Protein AF-A0AAV4AGF6-F1 (afdb_monomer)

Solvent-accessible surface area (backbone atoms only — not comparable to full-atom values): 5810 Å² total; per-residue (Å²): 133,85,80,78,77,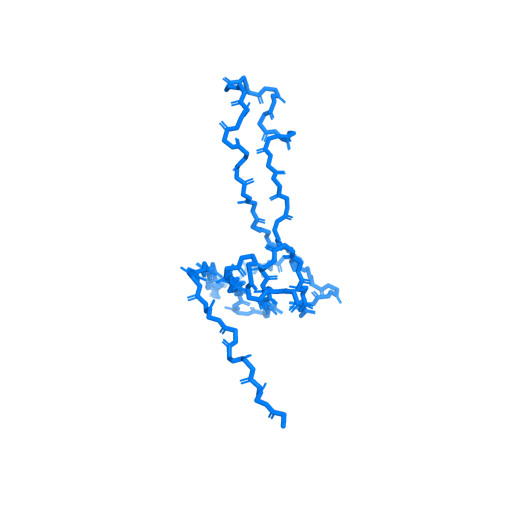65,52,73,74,45,76,50,78,49,75,48,75,50,72,87,59,85,81,74,85,77,71,76,58,65,54,74,45,68,43,75,48,90,88,52,70,91,45,86,82,44,55,70,80,28,41,46,80,73,46,66,30,32,69,90,48,27,66,36,79,51,78,55,95,29,29,38,34,44,33,44,56,54,98,52,38,36,40,41,38,36,40,29,35,40,64,84,54,64,114

Secondary structure (DSSP, 8-state):
----PPPEEEEEEEEEE----SSS-----EEEEEEE-TT----TTTTTTTEEEEEEEESSS-----EETTEEEEEEE-SSEEEEEEEEE-GGGG-

pLDDT: mean 71.21, std 10.59, range [40.59, 86.44]

Nearest PDB structures (foldseek):
  6dfs-assembly1_B  TM=5.814E-01  e=5.596E-01  Mus musculus
  2p4b-assembly2_C-2  TM=5.579E-01  e=2.952E+00  Escherichia coli K-12
  2p4b-assembly1_A  TM=3.462E-01  e=2.0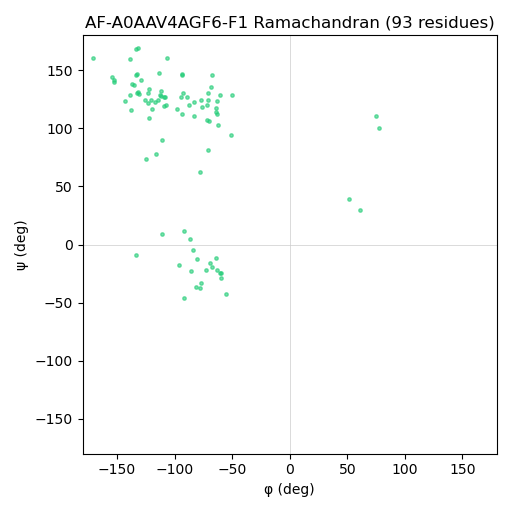67E+00  Escherichia coli K-12
  1aqc-assembly2_A  TM=2.800E-01  e=7.633E+00  Homo sapiens

Mean predicted aligned error: 10.49 Å

Organism: NCBI:txid259542

Foldseek 3Di:
DDDPDFDFPDKD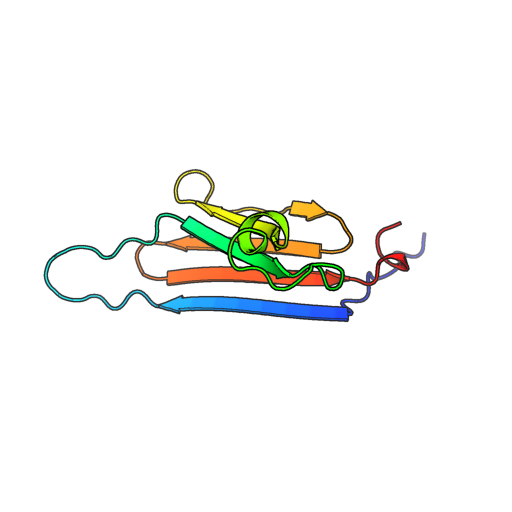KDKDFQDPDPDDQPFDFKDWDWDFAPPDDPDPVCRVVRTDTPDMAGPVRQFDFDCPQQKTWGWGGDSGMTMIMITHTPSVSVD

Sequence (95 aa):
MLVRAKMICGILLCEEKLHPMNTNSSSIFNMTIFKNQPTCSRTPEDESECRILVASINSENPNISRVTDAAKAFGVLGNRNASLRIEMFKHDDCS

Structure (mmCIF, N/CA/C/O backbone):
data_AF-A0AAV4AGF6-F1
#
_entry.id   AF-A0AAV4AGF6-F1
#
loop_
_atom_site.group_PDB
_atom_site.id
_atom_site.type_symbol
_atom_site.label_atom_id
_atom_site.label_alt_id
_atom_site.label_comp_id
_atom_site.label_asym_id
_atom_site.label_entity_id
_atom_site.label_seq_id
_atom_site.pdbx_PDB_ins_code
_atom_site.Cartn_x
_atom_site.Cartn_y
_atom_site.Cartn_z
_atom_site.occupancy
_atom_site.B_iso_or_equiv
_atom_site.auth_seq_id
_atom_site.auth_comp_id
_atom_site.auth_asym_id
_atom_site.auth_atom_id
_atom_site.pdbx_PDB_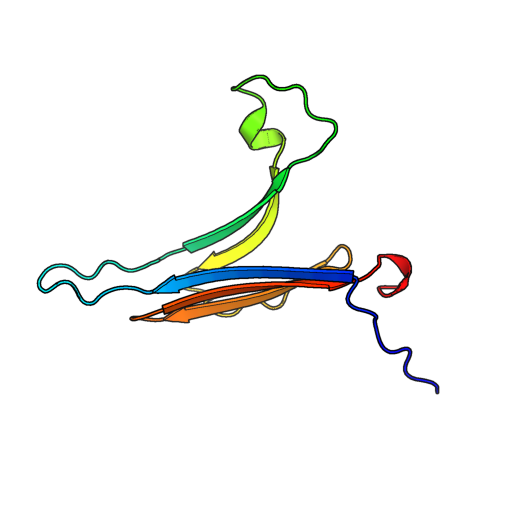model_num
ATOM 1 N N . MET A 1 1 ? -12.925 -9.858 -28.949 1.00 40.59 1 MET A N 1
ATOM 2 C CA . MET A 1 1 ? -11.996 -9.077 -28.104 1.00 40.59 1 MET A CA 1
ATOM 3 C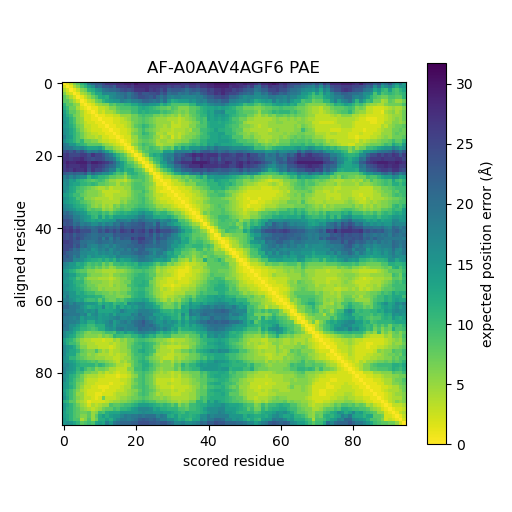 C . MET A 1 1 ? -11.389 -10.023 -27.081 1.00 40.59 1 MET A C 1
ATOM 5 O O . MET A 1 1 ? -12.128 -10.519 -26.242 1.00 40.59 1 MET A O 1
ATOM 9 N N . LEU A 1 2 ? -10.096 -10.352 -27.187 1.00 47.00 2 LEU A N 1
ATOM 10 C CA . LEU A 1 2 ? -9.405 -11.086 -26.122 1.00 47.00 2 LEU A CA 1
ATOM 11 C C . LEU A 1 2 ? -9.117 -10.108 -24.982 1.00 47.00 2 LEU A C 1
ATOM 13 O O . LEU A 1 2 ? -8.394 -9.134 -25.175 1.00 47.00 2 LEU A O 1
ATOM 17 N N . VAL A 1 3 ? -9.672 -10.369 -23.802 1.00 53.62 3 VAL A N 1
ATOM 18 C CA . VAL A 1 3 ? -9.249 -9.697 -22.572 1.00 53.62 3 VAL A CA 1
ATOM 19 C C . VAL A 1 3 ? -7.853 -10.229 -22.250 1.00 53.62 3 VAL A C 1
ATOM 21 O O . VAL A 1 3 ? -7.713 -11.389 -21.866 1.00 53.62 3 VAL A O 1
ATOM 24 N N . ARG A 1 4 ? -6.801 -9.425 -22.458 1.00 59.00 4 ARG A N 1
ATOM 25 C CA . ARG A 1 4 ? -5.466 -9.762 -21.944 1.00 59.00 4 ARG A CA 1
ATOM 26 C C . ARG A 1 4 ? -5.561 -9.781 -20.421 1.00 59.00 4 ARG A C 1
ATOM 28 O O . ARG A 1 4 ? -5.804 -8.749 -19.799 1.00 59.00 4 ARG A O 1
ATOM 35 N N . ALA A 1 5 ? -5.420 -10.962 -19.828 1.00 64.12 5 ALA A N 1
ATOM 36 C CA . ALA A 1 5 ? -5.302 -11.082 -18.385 1.00 64.12 5 ALA A CA 1
ATOM 37 C C . ALA A 1 5 ? -4.006 -10.380 -17.960 1.00 64.12 5 ALA A C 1
ATOM 39 O O . ALA A 1 5 ? -2.925 -10.777 -18.390 1.00 64.12 5 ALA A O 1
ATOM 40 N N . LYS A 1 6 ? -4.119 -9.322 -17.152 1.00 70.25 6 LYS A N 1
ATOM 41 C CA . LYS A 1 6 ? -2.951 -8.644 -16.582 1.00 70.25 6 LYS A CA 1
ATOM 42 C C . LYS A 1 6 ? -2.211 -9.628 -15.678 1.00 70.25 6 LYS A C 1
ATOM 44 O O . LYS A 1 6 ? -2.822 -10.179 -14.760 1.00 70.25 6 LYS A O 1
ATOM 49 N N . MET A 1 7 ? -0.927 -9.867 -15.930 1.00 76.81 7 MET A N 1
ATOM 50 C CA . MET A 1 7 ? -0.139 -10.808 -15.139 1.00 76.81 7 MET A CA 1
ATOM 51 C C . MET A 1 7 ? 0.467 -10.085 -13.929 1.00 76.81 7 MET A C 1
ATOM 53 O O . MET A 1 7 ? 1.232 -9.130 -14.054 1.00 76.81 7 MET A O 1
ATOM 57 N N . ILE A 1 8 ? 0.116 -10.544 -12.727 1.00 80.62 8 ILE A N 1
ATOM 58 C CA . ILE A 1 8 ? 0.714 -10.052 -11.481 1.00 80.62 8 ILE A CA 1
ATOM 59 C C . ILE A 1 8 ? 2.156 -10.571 -11.415 1.00 80.62 8 ILE A C 1
ATOM 61 O O . ILE A 1 8 ? 2.392 -11.775 -11.505 1.00 80.62 8 ILE A O 1
ATOM 65 N N . CYS A 1 9 ? 3.122 -9.665 -11.273 1.00 83.00 9 CYS A N 1
ATOM 66 C CA . CYS A 1 9 ? 4.542 -9.983 -11.128 1.00 83.00 9 CYS A CA 1
ATOM 67 C C . CYS A 1 9 ? 4.998 -10.023 -9.662 1.00 83.00 9 CYS A C 1
ATOM 69 O O . CYS A 1 9 ? 6.038 -10.608 -9.369 1.00 83.00 9 CYS A O 1
ATOM 71 N N . GLY A 1 10 ? 4.224 -9.449 -8.736 1.00 83.00 10 GLY A N 1
ATOM 72 C CA . GLY A 1 10 ? 4.502 -9.544 -7.307 1.00 83.00 10 GLY A CA 1
ATOM 73 C C . GLY A 1 10 ? 3.375 -9.003 -6.438 1.00 83.00 10 GLY A C 1
ATOM 74 O O . GLY A 1 10 ? 2.523 -8.245 -6.895 1.00 83.00 10 GLY A O 1
ATOM 75 N N . ILE A 1 11 ? 3.372 -9.405 -5.169 1.00 83.81 11 ILE A N 1
ATOM 76 C CA . ILE A 1 11 ? 2.405 -8.944 -4.170 1.00 83.81 11 ILE A CA 1
ATOM 77 C C . ILE A 1 11 ? 3.178 -8.506 -2.930 1.00 83.81 11 ILE A C 1
ATOM 79 O O . ILE A 1 11 ? 4.013 -9.253 -2.423 1.00 83.81 11 ILE A O 1
ATOM 83 N N . LEU A 1 12 ? 2.885 -7.302 -2.446 1.00 83.25 12 LEU A N 1
ATOM 84 C CA . LEU A 1 12 ? 3.349 -6.802 -1.156 1.00 83.25 12 LEU A CA 1
ATOM 85 C C . LEU A 1 12 ? 2.144 -6.675 -0.231 1.00 83.25 12 LEU A C 1
ATOM 87 O O . LEU A 1 12 ? 1.142 -6.062 -0.597 1.00 83.25 12 LEU A O 1
ATOM 91 N N . LEU A 1 13 ? 2.241 -7.266 0.955 1.00 85.12 13 LEU A N 1
ATOM 92 C CA . LEU A 1 13 ? 1.185 -7.243 1.957 1.00 85.12 13 LEU A CA 1
ATOM 93 C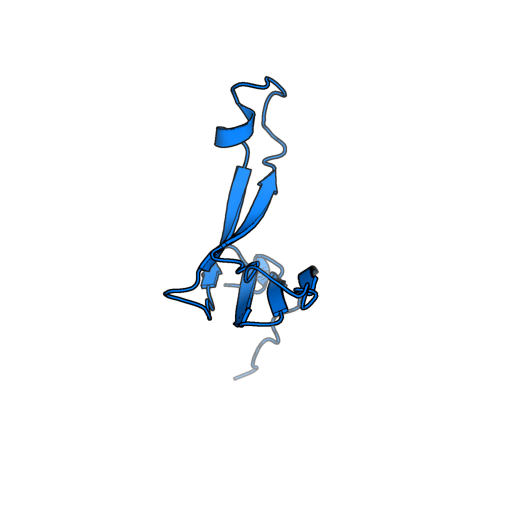 C . LEU A 1 13 ? 1.753 -6.705 3.266 1.00 85.12 13 LEU A C 1
ATOM 95 O O . LEU A 1 13 ? 2.731 -7.237 3.787 1.00 85.12 13 LEU A O 1
ATOM 99 N N . CYS A 1 14 ? 1.126 -5.654 3.781 1.00 83.69 14 CYS A N 1
ATOM 100 C CA . CYS A 1 14 ? 1.359 -5.136 5.117 1.00 83.69 14 CYS A CA 1
ATOM 101 C C . CYS A 1 14 ? 0.056 -5.268 5.905 1.00 83.69 14 CYS A C 1
ATOM 103 O O . CYS A 1 14 ? -0.985 -4.770 5.476 1.00 83.69 14 CYS A O 1
ATOM 105 N N . GLU A 1 15 ? 0.107 -5.968 7.032 1.00 85.31 15 GLU A N 1
ATOM 106 C CA . GLU A 1 15 ? -1.032 -6.159 7.924 1.00 85.31 15 GLU A CA 1
ATOM 107 C C . GLU A 1 15 ? -0.595 -5.887 9.354 1.00 85.31 15 GLU A C 1
ATOM 109 O O . GLU A 1 15 ? 0.396 -6.446 9.817 1.00 85.31 15 GLU A O 1
ATOM 114 N N . GLU A 1 16 ? -1.371 -5.069 10.053 1.00 83.94 16 GLU A N 1
ATOM 115 C CA . GLU A 1 16 ? -1.180 -4.778 11.465 1.00 83.94 16 GLU A CA 1
ATOM 116 C C . GLU A 1 16 ? -2.464 -5.128 12.219 1.00 83.94 16 GLU A C 1
ATOM 118 O O . GLU A 1 16 ? -3.559 -4.627 11.925 1.00 83.94 16 GLU A O 1
ATOM 123 N N . LYS A 1 17 ? -2.338 -6.029 13.197 1.00 81.94 17 LYS A N 1
ATOM 124 C CA . LYS A 1 17 ? -3.448 -6.431 14.065 1.00 81.94 17 LYS A CA 1
ATOM 125 C C . LYS A 1 17 ? -3.431 -5.575 15.318 1.00 81.94 17 LYS A C 1
ATOM 127 O O . LYS A 1 17 ? -2.566 -5.728 16.180 1.00 81.94 17 LYS A O 1
ATOM 132 N N . LEU A 1 18 ? -4.445 -4.728 15.447 1.00 76.31 18 LEU A N 1
ATOM 133 C CA . LEU A 1 18 ? -4.647 -3.938 16.649 1.00 76.31 18 LEU A CA 1
ATOM 134 C C . LEU A 1 18 ? -5.111 -4.872 17.766 1.00 76.31 18 LEU A C 1
ATOM 136 O O . LEU A 1 18 ? -6.236 -5.378 17.756 1.00 76.31 18 LEU A O 1
ATOM 140 N N . HIS A 1 19 ? -4.221 -5.135 18.720 1.00 69.25 19 HIS A N 1
ATOM 141 C CA . HIS A 1 19 ? -4.584 -5.881 19.915 1.00 69.25 19 HIS A CA 1
ATOM 142 C C . HIS A 1 19 ? -5.471 -4.985 20.784 1.00 69.25 19 HIS A C 1
ATOM 144 O O . HIS A 1 19 ? -5.095 -3.839 21.042 1.00 69.25 19 HIS A O 1
ATOM 150 N N . PRO A 1 20 ? -6.632 -5.474 21.255 1.00 56.28 20 PRO A N 1
ATOM 151 C CA . PRO A 1 20 ? -7.451 -4.737 22.200 1.00 56.28 20 PRO A CA 1
ATOM 152 C C . PRO A 1 20 ? -6.737 -4.734 23.555 1.00 56.28 20 PRO A C 1
ATOM 154 O O . PRO A 1 20 ? -7.012 -5.559 24.422 1.00 56.28 20 PRO A O 1
ATOM 157 N N . MET A 1 21 ? -5.769 -3.837 23.735 1.00 56.59 21 MET A N 1
ATOM 158 C CA . MET A 1 21 ? -5.258 -3.532 25.062 1.00 56.59 21 MET A CA 1
ATOM 159 C C . MET A 1 21 ? -6.343 -2.738 25.787 1.00 56.59 21 MET A C 1
ATOM 161 O O . MET A 1 21 ? -6.795 -1.693 25.316 1.00 56.59 21 MET A O 1
ATOM 165 N N . ASN A 1 22 ? -6.812 -3.279 26.912 1.00 58.38 22 ASN A N 1
ATOM 166 C CA . ASN A 1 22 ? -7.651 -2.541 27.844 1.00 58.38 22 ASN A CA 1
ATOM 167 C C . ASN A 1 22 ? -6.964 -1.204 28.152 1.00 58.38 22 ASN A C 1
ATOM 169 O O . ASN A 1 22 ? -5.802 -1.190 28.543 1.00 58.38 22 ASN A O 1
ATOM 173 N N . THR A 1 23 ? -7.721 -0.118 28.003 1.00 51.59 23 THR A N 1
ATOM 174 C CA . THR A 1 23 ? -7.350 1.292 28.213 1.00 51.59 23 THR A CA 1
ATOM 175 C C . THR A 1 23 ? -6.467 1.919 27.117 1.00 51.59 23 THR A C 1
ATOM 177 O O . THR A 1 23 ? -5.287 1.629 26.984 1.00 51.59 23 THR A O 1
ATOM 180 N N . ASN A 1 24 ? -7.089 2.843 26.373 1.00 50.34 24 ASN A N 1
ATOM 181 C CA . ASN A 1 24 ? -6.590 3.683 25.274 1.00 50.34 24 ASN A CA 1
ATOM 182 C C . ASN A 1 24 ? -6.444 2.992 23.907 1.00 50.34 24 ASN A C 1
ATOM 184 O O . ASN A 1 24 ? -5.475 2.311 23.599 1.00 50.34 24 ASN A O 1
ATOM 188 N N . SER A 1 25 ? -7.451 3.240 23.066 1.00 57.97 25 SER A N 1
ATOM 189 C CA . SER A 1 25 ? -7.586 2.836 21.666 1.00 57.97 25 SER A CA 1
ATOM 190 C C . SER A 1 25 ? -6.361 3.202 20.821 1.00 57.97 25 SER A C 1
ATOM 192 O O . SER A 1 25 ? -6.290 4.305 20.267 1.00 57.97 25 SER A O 1
ATOM 194 N N . SER A 1 26 ? -5.414 2.276 20.668 1.00 62.25 26 SER A N 1
ATOM 195 C CA . SER A 1 26 ? -4.416 2.358 19.605 1.00 62.25 26 SER A CA 1
ATOM 196 C C . SER A 1 26 ? -5.157 2.284 18.271 1.00 62.25 26 SER A C 1
ATOM 198 O O . SER A 1 26 ? -5.672 1.248 17.862 1.00 62.25 26 SER A O 1
ATOM 200 N N . SER A 1 27 ? -5.300 3.439 17.633 1.00 70.44 27 SER A N 1
ATOM 201 C CA . SER A 1 27 ? -5.963 3.595 16.345 1.00 70.44 27 SER A CA 1
ATOM 202 C C . SER A 1 27 ? -4.892 3.890 15.310 1.00 70.44 27 SER A C 1
ATOM 204 O O . SER A 1 27 ? -4.056 4.775 15.488 1.00 70.44 27 SER A O 1
ATOM 206 N N . ILE A 1 28 ? -4.882 3.107 14.234 1.00 74.75 28 ILE A N 1
ATOM 207 C CA . ILE A 1 28 ? -4.026 3.388 13.084 1.00 74.75 28 ILE A CA 1
ATOM 208 C C . ILE A 1 28 ? -4.763 4.407 12.230 1.00 74.75 28 ILE A C 1
ATOM 210 O O . ILE A 1 28 ? -5.784 4.099 11.620 1.00 74.75 28 ILE A O 1
ATOM 214 N N . PHE A 1 29 ? -4.237 5.626 12.202 1.00 77.69 29 PHE A N 1
ATOM 215 C CA . PHE A 1 29 ? -4.787 6.715 11.397 1.00 77.69 29 PHE A CA 1
ATOM 216 C C . PHE A 1 29 ? -4.253 6.715 9.965 1.00 77.69 29 PHE A C 1
ATOM 218 O O . PHE A 1 29 ? -4.895 7.272 9.078 1.00 77.69 29 PHE A O 1
ATOM 225 N N . ASN A 1 30 ? -3.081 6.111 9.737 1.00 80.81 30 ASN A N 1
ATOM 226 C CA . ASN A 1 30 ? -2.426 6.070 8.436 1.00 80.81 30 ASN A CA 1
ATOM 227 C C . ASN A 1 30 ? -1.540 4.822 8.303 1.00 80.81 30 ASN A C 1
ATOM 229 O O . ASN A 1 30 ? -0.828 4.461 9.239 1.00 80.81 30 ASN A O 1
ATOM 233 N N . MET A 1 31 ? -1.548 4.204 7.125 1.00 82.62 31 MET A N 1
ATOM 234 C CA . MET A 1 31 ? -0.598 3.172 6.719 1.00 82.62 31 MET A CA 1
ATOM 235 C C . MET A 1 31 ? -0.061 3.514 5.333 1.00 82.62 31 MET A C 1
ATOM 237 O O . MET A 1 31 ? -0.826 3.825 4.423 1.00 82.62 31 MET A O 1
ATOM 241 N N . THR A 1 32 ? 1.262 3.471 5.177 1.00 80.12 32 THR A N 1
ATOM 242 C CA . THR A 1 32 ? 1.933 3.894 3.947 1.00 80.12 32 THR A CA 1
ATOM 243 C C . THR A 1 32 ? 3.010 2.897 3.538 1.00 80.12 32 THR A C 1
ATOM 245 O O . THR A 1 32 ? 3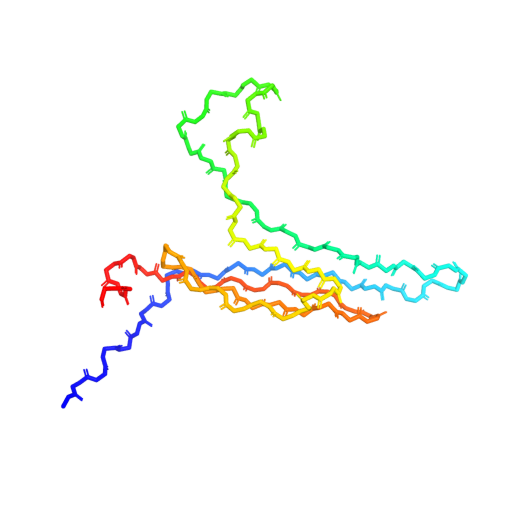.774 2.433 4.380 1.00 80.12 32 THR A O 1
ATOM 248 N N . ILE A 1 33 ? 3.094 2.589 2.243 1.00 78.94 33 ILE A N 1
ATOM 249 C CA . ILE A 1 33 ? 4.172 1.797 1.650 1.00 78.94 33 ILE A CA 1
ATOM 250 C C . ILE A 1 33 ? 4.989 2.686 0.723 1.00 78.94 33 ILE A C 1
ATOM 252 O O . ILE A 1 33 ? 4.458 3.332 -0.187 1.00 78.94 33 ILE A O 1
ATOM 256 N N . PHE A 1 34 ? 6.298 2.654 0.939 1.00 78.12 34 PHE A N 1
ATOM 257 C CA . PHE A 1 34 ? 7.285 3.328 0.116 1.00 78.12 34 PHE A CA 1
ATOM 258 C C . PHE A 1 34 ? 8.156 2.308 -0.612 1.00 78.12 34 PHE A C 1
ATOM 260 O O . PHE A 1 34 ? 8.456 1.236 -0.085 1.00 78.12 34 PHE A O 1
ATOM 267 N N . LYS A 1 35 ? 8.598 2.665 -1.815 1.00 76.19 35 LYS A N 1
ATOM 268 C CA . LYS A 1 35 ? 9.627 1.946 -2.561 1.00 76.19 35 LYS A CA 1
ATOM 269 C C . LYS A 1 35 ? 10.888 2.794 -2.583 1.00 76.19 35 LYS A C 1
ATOM 271 O O . LYS A 1 35 ? 10.847 3.945 -3.010 1.00 76.19 35 LYS A O 1
ATOM 276 N N . ASN A 1 36 ? 12.006 2.209 -2.170 1.00 74.38 36 ASN A N 1
ATOM 277 C CA . ASN A 1 36 ? 13.303 2.872 -2.265 1.00 74.38 36 ASN A CA 1
ATOM 278 C C . ASN A 1 36 ? 13.708 3.018 -3.736 1.00 74.38 36 ASN A C 1
ATOM 280 O O . ASN A 1 36 ? 13.594 2.064 -4.515 1.00 74.38 36 ASN A O 1
ATOM 284 N N . GLN A 1 37 ? 14.203 4.194 -4.111 1.00 70.88 37 GLN A N 1
ATOM 285 C CA . GLN A 1 37 ? 14.831 4.398 -5.407 1.00 70.88 37 GLN A CA 1
ATOM 286 C C . GLN A 1 37 ? 16.250 3.812 -5.384 1.00 70.88 37 GLN A C 1
ATOM 288 O O . GLN A 1 37 ? 17.055 4.181 -4.529 1.00 70.88 37 GLN A O 1
ATOM 293 N N . PRO A 1 38 ? 16.591 2.894 -6.306 1.00 64.12 38 PRO A N 1
ATOM 294 C CA . PRO A 1 38 ? 17.905 2.253 -6.319 1.00 64.12 38 PRO A CA 1
ATOM 295 C C . PRO A 1 38 ? 19.052 3.214 -6.669 1.00 64.12 38 PRO A C 1
ATOM 297 O O . PRO A 1 38 ? 20.201 2.913 -6.370 1.00 64.12 38 PRO A O 1
ATOM 300 N N . THR A 1 39 ? 18.758 4.359 -7.288 1.00 64.94 39 THR A N 1
ATOM 301 C CA . THR A 1 39 ? 19.739 5.361 -7.740 1.00 64.94 39 THR A CA 1
ATOM 302 C C . THR A 1 39 ? 20.135 6.376 -6.671 1.00 64.94 39 THR A C 1
ATOM 304 O O . THR A 1 39 ? 20.874 7.310 -6.963 1.00 64.94 39 THR A O 1
ATOM 307 N N . CYS A 1 40 ? 19.646 6.216 -5.447 1.00 63.47 40 CYS A N 1
ATOM 308 C CA . CYS A 1 40 ? 19.863 7.185 -4.393 1.00 63.47 40 CYS A CA 1
ATOM 309 C C . CYS A 1 40 ? 21.134 6.934 -3.581 1.00 63.47 40 CYS A C 1
ATOM 311 O O . CYS A 1 40 ? 21.346 5.849 -3.032 1.00 63.47 40 CYS A O 1
ATOM 313 N N . SER A 1 41 ? 21.958 7.974 -3.483 1.00 58.66 41 SER A N 1
ATOM 314 C CA . SER A 1 41 ? 23.119 8.047 -2.600 1.00 58.66 41 SER A CA 1
ATOM 315 C C . SER A 1 41 ? 22.662 7.903 -1.147 1.00 58.66 41 SER A C 1
ATOM 317 O O . SER A 1 41 ? 21.739 8.577 -0.709 1.00 58.66 41 SER A O 1
ATOM 319 N N . ARG A 1 42 ? 23.283 6.998 -0.384 1.00 60.59 42 ARG A N 1
ATOM 320 C CA . ARG A 1 42 ? 22.908 6.701 1.010 1.00 60.59 42 ARG A CA 1
ATOM 321 C C . ARG A 1 42 ? 23.423 7.767 1.982 1.00 60.59 42 ARG A C 1
ATOM 323 O O . ARG A 1 42 ? 24.246 7.449 2.841 1.00 60.59 42 ARG A O 1
ATOM 330 N N . THR A 1 43 ? 22.989 9.015 1.849 1.00 63.81 43 THR A N 1
ATOM 331 C CA . THR A 1 43 ? 23.113 9.966 2.959 1.00 63.81 43 THR A CA 1
ATOM 332 C C . THR A 1 43 ? 21.810 9.963 3.774 1.00 63.81 43 THR A C 1
ATOM 334 O O . THR A 1 43 ? 20.739 9.741 3.207 1.00 63.81 43 THR A O 1
ATOM 337 N N . PRO A 1 44 ? 21.862 10.156 5.105 1.00 60.19 44 PRO A N 1
ATOM 338 C CA . PRO A 1 44 ? 20.661 10.203 5.946 1.00 60.19 44 PRO A CA 1
ATOM 339 C C . PRO A 1 44 ? 19.688 11.332 5.577 1.00 60.19 44 PRO A C 1
ATOM 341 O O . PRO A 1 44 ? 18.499 11.236 5.868 1.00 60.19 44 PRO A O 1
ATOM 344 N N . GLU A 1 45 ? 20.196 12.397 4.955 1.00 61.03 45 GLU A N 1
ATOM 345 C CA . GLU A 1 45 ? 19.430 13.574 4.531 1.00 61.03 45 GLU A CA 1
ATOM 346 C C . GLU A 1 45 ? 18.625 13.287 3.252 1.00 61.03 45 GLU A C 1
ATOM 348 O O . GLU A 1 45 ? 17.483 13.728 3.140 1.00 61.03 45 GLU A O 1
ATOM 353 N N . ASP A 1 46 ? 19.154 12.443 2.358 1.00 59.75 46 ASP A N 1
ATOM 354 C CA . ASP A 1 46 ? 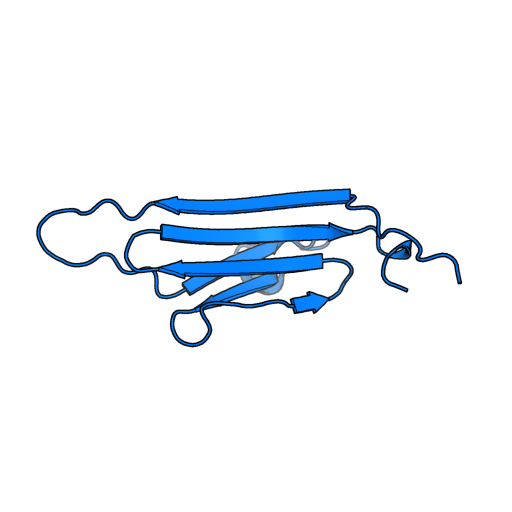18.504 12.054 1.100 1.00 59.75 46 ASP A CA 1
ATOM 355 C C . ASP A 1 46 ? 17.431 10.957 1.283 1.00 59.75 46 ASP A C 1
ATOM 357 O O . ASP A 1 46 ? 16.642 10.685 0.379 1.00 59.75 46 ASP A O 1
ATOM 361 N N . GLU A 1 47 ? 17.355 10.288 2.443 1.00 58.81 47 GLU A N 1
ATOM 362 C CA . GLU A 1 47 ? 16.474 9.121 2.626 1.00 58.81 47 GLU A CA 1
ATOM 363 C C . GLU A 1 47 ? 14.981 9.406 2.396 1.00 58.81 47 GLU A C 1
ATOM 365 O O . GLU A 1 47 ? 14.237 8.495 2.015 1.00 58.81 47 GLU A O 1
ATOM 370 N N . SER A 1 48 ? 14.528 10.636 2.647 1.00 61.91 48 SER A N 1
ATOM 371 C CA . SER A 1 48 ? 13.141 11.059 2.432 1.00 61.91 48 SER A CA 1
ATOM 372 C C . SER A 1 48 ? 12.846 11.338 0.953 1.00 61.91 48 SER A C 1
ATOM 374 O O . SER A 1 48 ? 11.778 10.957 0.471 1.00 61.91 48 SER A O 1
ATOM 376 N N . GLU A 1 49 ? 13.802 11.908 0.215 1.00 64.06 49 GLU A N 1
ATOM 377 C CA . GLU A 1 49 ? 13.713 12.150 -1.234 1.00 64.06 49 GLU A CA 1
ATOM 378 C C . GLU A 1 49 ? 13.845 10.853 -2.049 1.00 64.06 49 GLU A C 1
ATOM 380 O O . GLU A 1 49 ? 13.347 10.733 -3.169 1.00 64.06 49 GLU A O 1
ATOM 385 N N . CYS A 1 50 ? 14.440 9.827 -1.445 1.00 70.50 50 CYS A N 1
ATOM 386 C CA . CYS A 1 50 ? 14.749 8.550 -2.075 1.00 70.50 50 CYS A CA 1
ATOM 387 C C . CYS A 1 50 ? 13.668 7.478 -1.937 1.00 70.50 50 CYS A C 1
ATOM 389 O O . CYS A 1 50 ? 13.893 6.301 -2.246 1.00 70.50 50 CYS A O 1
ATOM 391 N N . ARG A 1 51 ? 12.477 7.870 -1.487 1.00 73.00 51 ARG A N 1
ATOM 392 C CA . ARG A 1 51 ? 11.335 6.983 -1.272 1.00 73.00 51 ARG A CA 1
ATOM 393 C C . ARG A 1 51 ? 10.170 7.427 -2.145 1.00 73.00 51 ARG A C 1
ATOM 395 O O . ARG A 1 51 ? 9.595 8.491 -1.958 1.00 73.00 51 ARG A O 1
ATOM 402 N N . ILE A 1 52 ? 9.771 6.570 -3.078 1.00 75.50 52 ILE A N 1
ATOM 403 C CA . ILE A 1 52 ? 8.547 6.773 -3.855 1.00 75.50 52 ILE A CA 1
ATOM 404 C C . ILE A 1 52 ? 7.376 6.261 -3.025 1.00 75.50 52 ILE A C 1
ATOM 406 O O . ILE A 1 52 ? 7.344 5.087 -2.650 1.00 75.50 52 ILE A O 1
ATOM 410 N N . LEU A 1 53 ? 6.399 7.127 -2.768 1.00 76.00 53 LEU A N 1
ATOM 411 C CA . LEU A 1 53 ? 5.118 6.729 -2.197 1.00 76.00 53 LEU A CA 1
ATOM 412 C C . LEU A 1 53 ? 4.379 5.804 -3.175 1.00 76.00 53 LEU A C 1
ATOM 414 O O . LEU A 1 53 ? 3.970 6.239 -4.248 1.00 76.00 53 LEU A O 1
ATOM 418 N N . VAL A 1 54 ? 4.183 4.540 -2.793 1.00 75.88 54 VAL A N 1
ATOM 419 C CA . VAL A 1 54 ? 3.477 3.549 -3.624 1.00 75.88 54 VAL A CA 1
ATOM 420 C C . VAL A 1 54 ? 1.989 3.530 -3.291 1.00 75.88 54 VAL A C 1
ATOM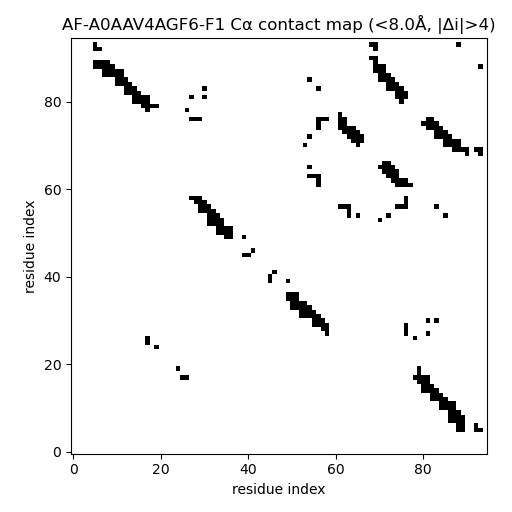 422 O O . VAL A 1 54 ? 1.144 3.546 -4.182 1.00 75.88 54 VAL A O 1
ATOM 425 N N . ALA A 1 55 ? 1.660 3.517 -2.000 1.00 77.12 55 ALA A N 1
ATOM 426 C CA . ALA A 1 55 ? 0.286 3.566 -1.523 1.00 77.12 55 ALA A CA 1
ATOM 427 C C . ALA A 1 55 ? 0.233 4.153 -0.113 1.00 77.12 55 ALA A C 1
ATOM 429 O O . ALA A 1 55 ? 1.108 3.879 0.702 1.00 77.12 55 ALA A O 1
ATOM 430 N N . SER A 1 56 ? -0.814 4.917 0.177 1.00 78.44 56 SER A N 1
ATOM 431 C CA . SER A 1 56 ? -1.175 5.356 1.524 1.00 78.44 56 SER A CA 1
ATOM 432 C C . SER A 1 56 ? -2.668 5.117 1.700 1.00 78.44 56 SER A C 1
ATOM 434 O O . SER A 1 56 ? -3.404 5.220 0.724 1.00 78.44 56 SER A O 1
ATOM 436 N N . ILE A 1 57 ? -3.092 4.765 2.908 1.00 80.31 57 ILE A N 1
ATOM 437 C CA . ILE A 1 57 ? -4.488 4.750 3.350 1.00 80.31 57 ILE A CA 1
ATOM 438 C C . ILE A 1 57 ? -4.576 5.507 4.659 1.00 80.31 57 ILE A C 1
ATOM 440 O O . ILE A 1 57 ? -3.685 5.387 5.497 1.00 80.31 57 ILE A O 1
ATOM 444 N N . ASN A 1 58 ? -5.646 6.272 4.842 1.00 81.88 58 ASN A N 1
ATOM 445 C CA . ASN A 1 58 ? -5.893 6.999 6.079 1.00 81.88 58 ASN A CA 1
ATOM 446 C C . ASN A 1 58 ? -7.344 6.819 6.535 1.00 81.88 58 ASN A C 1
ATOM 448 O O . ASN A 1 58 ? -8.167 6.266 5.809 1.00 81.88 58 ASN A O 1
ATOM 452 N N . SER A 1 59 ? -7.654 7.226 7.763 1.00 75.25 59 SER A N 1
ATOM 453 C CA . SER A 1 59 ? -8.986 7.023 8.347 1.00 75.25 59 SER A CA 1
ATOM 454 C C . SER A 1 59 ? -10.111 7.759 7.607 1.00 75.25 59 SER A C 1
ATOM 456 O O . SER A 1 59 ? -11.268 7.369 7.729 1.00 75.25 59 SER A O 1
ATOM 458 N N . GLU A 1 60 ? -9.791 8.807 6.844 1.00 75.06 60 GLU A N 1
ATOM 459 C CA . GLU A 1 60 ? -10.758 9.575 6.045 1.00 75.06 60 GLU A CA 1
ATOM 460 C C . GLU A 1 60 ? -11.075 8.880 4.715 1.00 75.06 60 GLU A C 1
ATOM 462 O O . GLU A 1 60 ? -12.216 8.879 4.260 1.00 75.06 60 GLU A O 1
ATOM 467 N N . ASN A 1 61 ? -10.069 8.240 4.118 1.00 69.81 61 ASN A N 1
ATOM 468 C CA . ASN A 1 61 ? -10.156 7.458 2.892 1.00 69.81 61 ASN A CA 1
ATOM 469 C C . ASN A 1 61 ? -9.623 6.043 3.163 1.00 69.81 61 ASN A C 1
ATOM 471 O O . ASN A 1 61 ? -8.519 5.692 2.727 1.00 69.81 61 ASN A O 1
ATOM 475 N N . PRO A 1 62 ? -10.397 5.214 3.891 1.00 65.62 62 PRO A N 1
ATOM 476 C CA . PRO A 1 62 ? -9.938 3.910 4.365 1.00 65.62 62 PRO A CA 1
ATOM 477 C C . PRO A 1 62 ? -9.746 2.903 3.232 1.00 65.62 62 PRO A C 1
ATOM 479 O O . PRO A 1 62 ? -9.083 1.894 3.441 1.00 65.62 62 PRO A O 1
ATOM 482 N N . ASN A 1 63 ? -10.302 3.188 2.049 1.00 61.12 63 ASN A N 1
ATOM 483 C CA . ASN A 1 63 ? -10.229 2.352 0.861 1.00 61.12 63 ASN A CA 1
ATOM 484 C C . ASN A 1 63 ? -9.594 3.142 -0.287 1.00 61.12 63 ASN A C 1
ATOM 486 O O . ASN A 1 63 ? -10.227 4.029 -0.859 1.00 61.12 63 ASN A O 1
ATOM 490 N N . ILE A 1 64 ? -8.361 2.800 -0.661 1.00 63.41 64 ILE A N 1
ATOM 491 C CA . ILE A 1 64 ? -7.699 3.363 -1.844 1.00 63.41 64 ILE A CA 1
ATOM 492 C C . ILE A 1 64 ? -7.478 2.256 -2.865 1.00 63.41 64 ILE A C 1
ATOM 494 O O . ILE A 1 64 ? -6.858 1.242 -2.564 1.00 63.41 64 ILE A O 1
ATOM 498 N N . SER A 1 65 ? -7.989 2.484 -4.079 1.00 56.81 65 SER A N 1
ATOM 499 C CA . SER A 1 65 ? -7.717 1.686 -5.275 1.00 56.81 65 SER A CA 1
ATOM 500 C C . SER A 1 65 ? -6.998 2.558 -6.297 1.00 56.81 65 SER A C 1
ATOM 502 O O . SER A 1 65 ? -7.612 3.059 -7.238 1.00 56.81 65 SER A O 1
ATOM 504 N N . ARG A 1 66 ? -5.694 2.776 -6.109 1.00 57.41 66 ARG A N 1
ATOM 505 C CA . ARG A 1 66 ? -4.864 3.475 -7.100 1.00 57.41 66 ARG A CA 1
ATOM 506 C C . ARG A 1 66 ? -4.186 2.444 -7.997 1.00 57.41 66 ARG A C 1
ATOM 508 O O . ARG A 1 66 ? -3.554 1.528 -7.480 1.00 57.41 66 ARG A O 1
ATOM 515 N N . VAL A 1 67 ? -4.349 2.596 -9.314 1.00 55.81 67 VAL A N 1
ATOM 516 C CA . VAL A 1 67 ? -3.647 1.817 -10.345 1.00 55.81 67 VAL A CA 1
ATOM 517 C C . VAL A 1 67 ? -2.676 2.758 -11.055 1.00 55.81 67 VAL A C 1
ATOM 519 O O . VAL A 1 67 ? -3.069 3.443 -11.993 1.00 55.81 67 VAL A O 1
ATOM 522 N N . THR A 1 68 ? -1.440 2.869 -10.578 1.00 59.75 68 THR A N 1
ATOM 523 C CA . THR A 1 68 ? -0.394 3.694 -11.214 1.00 59.75 68 THR A CA 1
ATOM 524 C C . THR A 1 68 ? 0.894 2.894 -11.322 1.00 59.75 68 THR A C 1
ATOM 526 O O . THR A 1 68 ? 1.151 2.050 -10.470 1.00 59.75 68 THR A O 1
ATOM 529 N N . ASP A 1 69 ? 1.678 3.119 -12.379 1.00 65.25 69 ASP A N 1
ATOM 530 C CA . ASP A 1 69 ? 2.988 2.481 -12.606 1.00 65.25 69 ASP A CA 1
ATOM 531 C C . ASP A 1 69 ? 2.981 0.952 -12.506 1.00 65.25 69 ASP A C 1
ATOM 533 O O . ASP A 1 69 ? 3.899 0.334 -11.969 1.00 65.25 69 ASP A O 1
ATOM 537 N N . ALA A 1 70 ? 1.916 0.338 -13.023 1.00 71.44 70 ALA A N 1
ATOM 538 C CA . ALA A 1 70 ? 1.689 -1.095 -12.923 1.00 71.44 70 ALA A CA 1
ATOM 539 C C . ALA A 1 70 ? 1.567 -1.617 -11.485 1.00 71.44 70 ALA A C 1
ATOM 541 O O . ALA A 1 70 ? 1.855 -2.773 -11.226 1.00 71.44 70 ALA A O 1
ATOM 542 N N . ALA A 1 71 ? 1.090 -0.810 -10.542 1.00 74.12 71 ALA A N 1
ATOM 543 C CA . ALA A 1 71 ? 0.745 -1.257 -9.199 1.00 74.12 71 ALA A CA 1
ATOM 544 C C . ALA A 1 71 ? -0.718 -0.936 -8.889 1.00 74.12 71 ALA A C 1
ATOM 546 O O . ALA A 1 71 ? -1.169 0.176 -9.145 1.00 74.12 71 ALA A O 1
ATOM 547 N N . LYS A 1 72 ? -1.456 -1.897 -8.325 1.00 78.62 72 LYS A N 1
ATOM 548 C CA . LYS A 1 72 ? -2.798 -1.718 -7.766 1.00 78.62 72 LYS A CA 1
ATOM 549 C C . LYS A 1 72 ? -2.727 -1.830 -6.256 1.00 78.62 72 LYS A C 1
ATOM 551 O O . LYS A 1 72 ? -2.350 -2.875 -5.735 1.00 78.62 72 LYS A O 1
ATOM 556 N N . ALA A 1 73 ? -3.107 -0.773 -5.560 1.00 78.44 73 ALA A N 1
ATOM 557 C CA . ALA A 1 73 ? -3.228 -0.799 -4.110 1.00 78.44 73 ALA A CA 1
ATOM 558 C C . ALA A 1 73 ? -4.661 -1.135 -3.690 1.00 78.44 73 ALA A C 1
ATOM 560 O O . ALA A 1 73 ? -5.611 -0.737 -4.355 1.00 78.44 73 ALA A O 1
ATOM 561 N N . PHE A 1 74 ? -4.799 -1.839 -2.577 1.00 82.25 74 PHE A N 1
ATOM 562 C CA . PHE A 1 74 ? -6.036 -2.019 -1.837 1.00 82.25 74 PHE A CA 1
ATOM 563 C C . PHE A 1 74 ? -5.703 -1.909 -0.367 1.00 82.25 74 PHE A C 1
ATOM 565 O O . PHE A 1 74 ? -4.818 -2.610 0.115 1.00 82.25 74 PHE A O 1
ATOM 572 N N . GLY A 1 75 ? -6.417 -1.070 0.361 1.00 79.56 75 GLY A N 1
ATOM 573 C CA . GLY A 1 75 ? -6.235 -0.994 1.797 1.00 79.56 75 GLY A CA 1
ATOM 574 C C . GLY A 1 75 ? -7.554 -0.868 2.522 1.00 79.56 75 GLY A C 1
ATOM 575 O O . GLY A 1 75 ? -8.560 -0.521 1.909 1.00 79.56 75 GLY A O 1
ATOM 576 N N . VAL A 1 76 ? -7.515 -1.221 3.801 1.00 81.81 76 VAL A N 1
ATOM 577 C CA . VAL A 1 76 ? -8.621 -1.136 4.749 1.00 81.81 76 VAL A CA 1
ATOM 578 C C . VAL A 1 76 ? -8.033 -0.728 6.094 1.00 81.81 76 VAL A C 1
ATOM 580 O O . VAL A 1 76 ? -7.161 -1.424 6.621 1.00 81.81 76 VAL A O 1
ATOM 583 N N . LEU A 1 77 ? -8.528 0.373 6.658 1.00 81.19 77 LEU A N 1
ATOM 584 C CA . LEU A 1 77 ? -8.298 0.747 8.054 1.00 81.19 77 LEU A CA 1
ATOM 585 C C . LEU A 1 77 ? -9.586 0.540 8.849 1.00 81.19 77 LEU A C 1
ATOM 587 O O . LEU A 1 77 ? -10.615 1.142 8.548 1.00 81.19 77 LEU A O 1
ATOM 591 N N . GLY A 1 78 ? -9.525 -0.319 9.860 1.00 76.19 78 GLY A N 1
ATOM 592 C CA . GLY A 1 78 ? -10.632 -0.621 10.753 1.00 76.19 78 GLY A CA 1
ATOM 593 C C . GLY A 1 78 ? -10.216 -0.576 12.220 1.00 76.19 78 GLY A C 1
ATOM 594 O O . GLY A 1 78 ? -9.040 -0.564 12.572 1.00 76.19 78 GLY A O 1
ATOM 595 N N . ASN A 1 79 ? -11.210 -0.621 13.107 1.00 74.06 79 ASN A N 1
ATOM 596 C CA . ASN A 1 79 ? -11.013 -0.490 14.557 1.00 74.06 79 ASN A CA 1
ATOM 597 C C . ASN A 1 79 ? -10.180 -1.620 15.196 1.00 74.06 79 ASN A C 1
ATOM 599 O O . ASN A 1 79 ? -9.842 -1.538 16.372 1.00 74.06 79 ASN A O 1
ATOM 603 N N . ARG A 1 80 ? -9.918 -2.712 14.468 1.00 76.38 80 ARG A N 1
ATOM 604 C CA . ARG A 1 80 ? -9.206 -3.905 14.970 1.00 76.38 80 ARG A CA 1
ATOM 605 C C . ARG A 1 80 ? -8.125 -4.417 14.020 1.00 76.38 80 ARG A C 1
ATOM 607 O O . ARG A 1 80 ? -7.373 -5.323 14.368 1.00 76.38 80 ARG A O 1
ATOM 614 N N . ASN A 1 81 ? -8.064 -3.873 12.814 1.00 80.81 81 ASN A N 1
ATOM 615 C CA . ASN A 1 81 ? -7.153 -4.315 11.777 1.00 80.81 81 ASN A CA 1
ATOM 616 C C . ASN A 1 81 ? -6.829 -3.160 10.837 1.00 80.81 81 ASN A C 1
ATOM 618 O O . ASN A 1 81 ? -7.694 -2.371 10.466 1.00 80.81 81 ASN A O 1
ATOM 622 N N . ALA A 1 82 ? -5.577 -3.102 10.420 1.00 85.56 82 ALA A N 1
ATOM 623 C CA . ALA A 1 82 ? -5.152 -2.297 9.296 1.00 85.56 82 ALA A CA 1
ATOM 624 C C . ALA A 1 82 ? -4.478 -3.227 8.292 1.00 85.56 82 ALA A C 1
ATOM 626 O O . ALA A 1 82 ? -3.628 -4.033 8.665 1.00 85.56 82 ALA A O 1
ATOM 627 N N . SER A 1 83 ? -4.878 -3.145 7.029 1.00 86.44 83 SER A N 1
ATOM 628 C CA . SER A 1 83 ? -4.290 -3.946 5.957 1.00 86.44 83 SER A CA 1
ATOM 629 C C . SER A 1 83 ? -4.069 -3.088 4.726 1.00 86.44 83 SER A C 1
ATOM 631 O O . SER A 1 83 ? -4.927 -2.283 4.364 1.00 86.44 83 SER A O 1
ATOM 633 N N . LEU A 1 84 ? -2.925 -3.274 4.080 1.00 85.44 84 LEU A N 1
ATOM 634 C CA . LEU A 1 84 ? -2.573 -2.646 2.821 1.00 85.44 84 LEU A CA 1
ATOM 635 C C . LEU A 1 84 ? -1.896 -3.690 1.931 1.00 85.44 84 LEU A C 1
ATOM 637 O O . LEU A 1 84 ? -0.827 -4.215 2.240 1.00 85.44 84 LEU A O 1
ATOM 641 N N . ARG A 1 85 ? -2.545 -3.997 0.813 1.00 85.44 85 ARG A N 1
ATOM 642 C CA . ARG A 1 85 ? -2.101 -4.930 -0.218 1.00 85.44 85 ARG A CA 1
ATOM 643 C C . ARG A 1 85 ? -1.770 -4.159 -1.483 1.00 85.44 85 ARG A C 1
ATOM 645 O O . ARG A 1 85 ? -2.576 -3.370 -1.963 1.00 85.44 85 ARG A O 1
ATOM 652 N N . ILE A 1 86 ? -0.613 -4.441 -2.062 1.00 83.25 86 ILE A N 1
ATOM 653 C CA . ILE A 1 86 ? -0.203 -3.918 -3.360 1.00 83.25 86 ILE A CA 1
ATOM 654 C C . ILE A 1 86 ? 0.036 -5.092 -4.297 1.00 83.25 86 ILE A C 1
ATOM 656 O O . ILE A 1 86 ? 0.843 -5.975 -4.017 1.00 83.25 86 ILE A O 1
ATOM 660 N N . GLU A 1 87 ? -0.656 -5.080 -5.424 1.00 84.69 87 GLU A N 1
ATOM 661 C CA . GLU A 1 87 ? -0.427 -5.980 -6.545 1.00 84.69 87 GLU A CA 1
ATOM 662 C C . GLU A 1 87 ? 0.425 -5.251 -7.572 1.00 84.69 87 GLU A C 1
ATOM 664 O O . GLU A 1 87 ? 0.004 -4.241 -8.128 1.00 84.69 87 GLU A O 1
ATOM 669 N N . MET A 1 88 ? 1.628 -5.750 -7.816 1.00 81.81 88 MET A N 1
ATOM 670 C CA . MET A 1 88 ? 2.498 -5.269 -8.878 1.00 81.81 88 MET A CA 1
ATOM 671 C C . MET A 1 88 ? 2.241 -6.111 -10.125 1.00 81.81 88 MET A C 1
ATOM 673 O O . MET A 1 88 ? 2.235 -7.339 -10.079 1.00 81.81 88 MET A O 1
ATOM 677 N N . PHE A 1 89 ? 2.037 -5.442 -11.240 1.00 80.06 89 PHE A N 1
ATOM 678 C CA . PHE A 1 89 ? 1.886 -5.972 -12.582 1.00 80.06 89 PHE A CA 1
ATOM 679 C C . PHE A 1 89 ? 3.163 -5.673 -13.359 1.00 80.06 89 PHE A C 1
ATOM 681 O O . PHE A 1 89 ? 3.950 -4.792 -12.995 1.00 80.06 89 PHE A O 1
ATOM 688 N N . LYS A 1 90 ? 3.395 -6.396 -14.453 1.00 74.19 90 LYS A N 1
ATOM 689 C CA . LYS A 1 90 ? 4.448 -5.970 -15.377 1.00 74.19 90 LYS A CA 1
ATOM 690 C C . LYS A 1 90 ? 4.017 -4.658 -16.024 1.00 74.19 90 LYS A C 1
ATOM 692 O O . LYS A 1 90 ? 2.832 -4.447 -16.282 1.00 74.19 90 LYS A O 1
ATOM 697 N N . HIS A 1 91 ? 4.981 -3.784 -16.294 1.00 69.19 91 HIS A N 1
ATOM 698 C CA . HIS A 1 91 ? 4.708 -2.518 -16.971 1.00 69.19 91 HIS A CA 1
ATOM 699 C C . HIS A 1 91 ? 3.987 -2.748 -18.310 1.00 69.19 91 HIS A C 1
ATOM 701 O O . HIS A 1 91 ? 2.960 -2.127 -18.573 1.00 69.19 91 HIS A O 1
ATOM 707 N N . ASP A 1 92 ? 4.441 -3.751 -19.065 1.00 68.00 92 ASP A N 1
ATOM 708 C CA . ASP A 1 92 ? 3.853 -4.169 -20.342 1.00 68.00 92 ASP A CA 1
ATOM 709 C C . ASP A 1 92 ? 2.382 -4.621 -20.225 1.00 68.00 92 ASP A C 1
ATOM 711 O O . ASP A 1 92 ? 1.627 -4.522 -21.191 1.00 68.00 92 ASP A O 1
ATOM 715 N N . ASP A 1 93 ? 1.942 -5.065 -19.040 1.00 62.41 93 ASP A N 1
ATOM 716 C CA . ASP A 1 93 ? 0.561 -5.497 -18.773 1.00 62.41 93 ASP A CA 1
ATOM 717 C C . ASP A 1 93 ? -0.386 -4.327 -18.434 1.00 62.41 93 ASP A C 1
ATOM 719 O O . ASP A 1 93 ? -1.588 -4.529 -18.232 1.00 62.41 93 ASP A O 1
ATOM 723 N N . CYS A 1 94 ? 0.136 -3.101 -18.321 1.00 60.91 94 CYS A N 1
ATOM 724 C CA . CYS A 1 94 ? -0.623 -1.913 -17.918 1.00 60.91 94 CYS A CA 1
ATOM 725 C C . CYS A 1 94 ? -0.836 -0.884 -19.034 1.00 60.91 94 CYS A C 1
ATOM 727 O O . CYS A 1 94 ? -1.351 0.197 -18.741 1.00 60.91 94 CYS A O 1
ATOM 729 N N . SER A 1 95 ? -0.486 -1.250 -20.272 1.00 58.72 95 SER A N 1
ATOM 730 C CA . SER A 1 95 ? -0.731 -0.484 -21.501 1.00 58.72 95 SER A CA 1
ATOM 731 C C . SER A 1 95 ? -2.091 -0.774 -22.136 1.00 58.72 95 SER A C 1
ATOM 733 O O . SER A 1 95 ? -2.583 -1.922 -22.017 1.00 58.72 95 SER A O 1
#

Radius of gyration: 16.41 Å; Cα contacts (8 Å, |Δi|>4): 167; chains: 1; bounding box: 35×25×56 Å